Protein AF-A0A0S2KLV8-F1 (afdb_monomer_lite)

Foldseek 3Di:
DPQVQVVADEDADQPPAAEDADQDDPPDDAPCVVFPWAFRHKYQDPQGIWTWTATPPPRRIHTYDQDPGSNDDPVRVSVSVVCCVPPDDNVPNHHPVNVVVVVVVVD

pLDDT: mean 73.57, std 13.43, range [44.0, 91.19]

Sequence (107 aa):
MKDILKVLKKYPDYTVIAHATGLCCPEGDMDFMRDNPLLVGWCETNIGHMMVMECPKCFTKFRYHATGHWDDTLDEFRESIEDKLYHDSLSPVHFANAAELWKMITK

Organism: NCBI:txid76123

Radius of gyration: 13.06 Å; chains: 1; bounding box: 31×27×36 Å

Secondary structure (DSSP, 8-state):
---GGGTSEEES--TTSEEESSS--TTS---TTTSPPEEEEEEEETTEEEEEEE-TTT--EEEE--SS-TT--HHHHHHHHHHHHHTSS-TT---TTHHHHHHHH--

Structure (mmCIF, N/CA/C/O backbone):
data_AF-A0A0S2KLV8-F1
#
_entry.id   AF-A0A0S2KLV8-F1
#
loop_
_atom_site.group_PDB
_atom_site.id
_atom_site.type_symbol
_atom_site.label_atom_id
_atom_site.label_alt_id
_atom_site.label_comp_id
_atom_site.label_asym_id
_atom_site.label_entity_id
_atom_site.label_seq_id
_atom_site.pdbx_PDB_ins_code
_atom_site.Cartn_x
_atom_site.Cartn_y
_atom_site.Cartn_z
_atom_site.occupancy
_atom_site.B_iso_or_equiv
_atom_site.auth_seq_id
_atom_site.auth_comp_id
_atom_site.auth_asym_id
_atom_site.auth_atom_id
_atom_site.pdbx_PDB_model_num
ATOM 1 N N . MET A 1 1 ? 4.191 5.162 19.877 1.00 50.97 1 MET A N 1
ATOM 2 C CA . MET A 1 1 ? 3.360 4.664 18.760 1.00 50.97 1 MET A CA 1
ATOM 3 C C . MET A 1 1 ? 3.668 3.198 18.513 1.00 50.97 1 MET A C 1
ATOM 5 O O . MET A 1 1 ? 4.838 2.832 18.519 1.00 50.97 1 MET A O 1
ATOM 9 N N . LYS A 1 2 ? 2.643 2.347 18.369 1.00 57.81 2 LYS A N 1
ATOM 10 C CA . LYS A 1 2 ? 2.847 0.977 17.871 1.00 57.81 2 LYS A CA 1
ATOM 11 C C . LYS A 1 2 ? 3.253 1.073 16.396 1.00 57.81 2 LYS A C 1
ATOM 13 O O . LYS A 1 2 ? 2.738 1.924 15.687 1.00 57.81 2 LYS A O 1
ATOM 18 N N . ASP A 1 3 ? 4.186 0.232 15.977 1.00 72.88 3 ASP A N 1
ATOM 19 C CA . ASP A 1 3 ? 4.719 0.201 14.614 1.00 72.88 3 ASP A CA 1
ATOM 20 C C . ASP A 1 3 ? 3.605 -0.115 13.599 1.00 72.88 3 ASP A C 1
ATOM 22 O O . ASP A 1 3 ? 3.031 -1.208 13.621 1.00 72.88 3 ASP A O 1
ATOM 26 N N . ILE A 1 4 ? 3.268 0.857 12.747 1.00 72.50 4 ILE A N 1
ATOM 27 C CA . ILE A 1 4 ? 2.176 0.765 11.770 1.00 72.50 4 ILE A CA 1
ATOM 28 C C . ILE A 1 4 ? 2.386 -0.362 10.756 1.00 72.50 4 ILE A C 1
ATOM 30 O O . ILE A 1 4 ? 1.425 -1.018 10.344 1.00 72.50 4 ILE A O 1
ATOM 34 N N . LEU A 1 5 ? 3.639 -0.666 10.418 1.00 76.06 5 LEU A N 1
ATOM 35 C CA . LEU A 1 5 ? 3.972 -1.731 9.476 1.00 76.06 5 LEU A CA 1
ATOM 36 C C . LEU A 1 5 ? 3.650 -3.119 10.037 1.00 76.06 5 LEU A C 1
ATOM 38 O O . LEU A 1 5 ? 3.439 -4.049 9.261 1.00 76.06 5 LEU A O 1
ATOM 42 N N . LYS A 1 6 ? 3.555 -3.260 11.369 1.00 78.25 6 LYS A N 1
ATOM 43 C CA . LYS A 1 6 ? 3.092 -4.494 12.032 1.00 78.25 6 LYS A CA 1
ATOM 44 C C . LYS A 1 6 ? 1.575 -4.661 11.997 1.00 78.25 6 LYS A C 1
ATOM 46 O O . LYS A 1 6 ? 1.086 -5.757 12.256 1.00 78.25 6 LYS A O 1
ATOM 51 N N . VAL A 1 7 ? 0.833 -3.591 11.720 1.00 74.81 7 VAL A N 1
ATOM 52 C CA . VAL A 1 7 ? -0.634 -3.616 11.590 1.00 74.81 7 VAL A CA 1
ATOM 53 C C . VAL A 1 7 ? -1.051 -3.820 10.139 1.00 74.81 7 VAL A C 1
ATOM 55 O O . VAL A 1 7 ? -2.068 -4.459 9.861 1.00 74.81 7 VAL A O 1
ATOM 58 N N . LEU A 1 8 ? -0.251 -3.308 9.206 1.00 78.50 8 LEU A N 1
ATOM 59 C CA . LEU A 1 8 ? -0.443 -3.521 7.781 1.00 78.50 8 LEU A CA 1
ATOM 60 C C . LEU A 1 8 ? 0.060 -4.903 7.356 1.00 78.50 8 LEU A C 1
ATOM 62 O O . LEU A 1 8 ? 1.112 -5.379 7.777 1.00 78.50 8 LEU A O 1
ATOM 66 N N . LYS A 1 9 ? -0.684 -5.551 6.460 1.00 86.56 9 LYS A N 1
ATOM 67 C CA . LYS A 1 9 ? -0.266 -6.827 5.882 1.00 86.56 9 LYS A CA 1
ATOM 68 C C . LYS A 1 9 ? 0.920 -6.608 4.940 1.00 86.56 9 LYS A C 1
ATOM 70 O O . LYS A 1 9 ? 0.784 -5.894 3.949 1.00 86.56 9 LYS A O 1
ATOM 75 N N . LYS A 1 10 ? 2.046 -7.283 5.192 1.00 89.94 10 LYS A N 1
ATOM 76 C CA . LYS A 1 10 ? 3.133 -7.391 4.209 1.00 89.94 10 LYS A CA 1
ATOM 77 C C . LYS A 1 10 ? 2.735 -8.392 3.120 1.00 89.94 10 LYS A C 1
ATOM 79 O O . LYS A 1 10 ? 2.410 -9.543 3.422 1.00 89.94 10 LYS A O 1
ATOM 84 N N . TYR A 1 11 ? 2.756 -7.965 1.864 1.00 90.44 11 TYR A N 1
ATOM 85 C CA . TYR A 1 11 ? 2.576 -8.827 0.698 1.00 90.44 11 TYR A CA 1
ATOM 86 C C . TYR A 1 11 ? 3.957 -9.261 0.187 1.00 90.44 11 TYR A C 1
ATOM 88 O O . TYR A 1 11 ? 4.719 -8.407 -0.266 1.00 90.44 11 TYR A O 1
ATOM 96 N N . PRO A 1 12 ? 4.312 -10.558 0.286 1.00 86.88 12 PRO A N 1
ATOM 97 C CA . PRO A 1 12 ? 5.656 -11.030 -0.049 1.00 86.88 12 PRO A CA 1
ATOM 98 C C . PRO A 1 12 ? 5.905 -11.086 -1.558 1.00 86.88 12 PRO A C 1
ATOM 100 O O . PRO A 1 12 ? 7.036 -10.917 -1.996 1.00 86.88 12 PRO A O 1
ATOM 103 N N . ASP A 1 13 ? 4.854 -11.311 -2.345 1.00 89.25 13 ASP A N 1
ATOM 104 C CA . ASP A 1 13 ? 4.922 -11.292 -3.799 1.00 89.25 13 ASP A CA 1
ATOM 105 C C . ASP A 1 13 ? 4.189 -10.056 -4.314 1.00 89.25 13 ASP A C 1
ATOM 107 O O . ASP A 1 13 ? 2.958 -10.001 -4.342 1.00 89.25 13 ASP A O 1
ATOM 111 N N . TYR A 1 14 ? 4.958 -9.035 -4.685 1.00 86.38 14 TYR A N 1
ATOM 112 C CA . TYR A 1 14 ? 4.399 -7.822 -5.266 1.00 86.38 14 TYR A CA 1
ATOM 113 C C . TYR A 1 14 ? 4.030 -8.010 -6.736 1.00 86.38 14 TYR A C 1
ATOM 115 O O . TYR A 1 14 ? 3.196 -7.256 -7.233 1.00 86.38 14 TYR A O 1
ATOM 123 N N . THR A 1 15 ? 4.621 -8.985 -7.439 1.00 87.38 15 THR A N 1
ATOM 124 C CA . THR A 1 15 ? 4.525 -9.105 -8.903 1.00 87.38 15 THR A CA 1
ATOM 125 C C . THR A 1 15 ? 3.102 -9.397 -9.367 1.00 87.38 15 THR A C 1
ATOM 127 O O . THR A 1 15 ? 2.695 -8.916 -10.423 1.00 87.38 15 THR A O 1
ATOM 130 N N . VAL A 1 16 ? 2.318 -10.069 -8.521 1.00 88.75 16 VAL A N 1
ATOM 131 C CA . VAL A 1 16 ? 0.899 -10.382 -8.743 1.00 88.75 16 VAL A CA 1
ATOM 132 C C . VAL A 1 16 ? -0.051 -9.202 -8.496 1.00 88.75 16 VAL A C 1
ATOM 134 O O . VAL A 1 16 ? -1.232 -9.295 -8.817 1.00 88.75 16 VAL A O 1
ATOM 137 N N . ILE A 1 17 ? 0.428 -8.094 -7.920 1.00 90.12 17 ILE A N 1
ATOM 138 C CA . ILE A 1 17 ? -0.382 -6.912 -7.580 1.00 90.12 17 ILE A CA 1
ATOM 139 C C . ILE A 1 17 ? 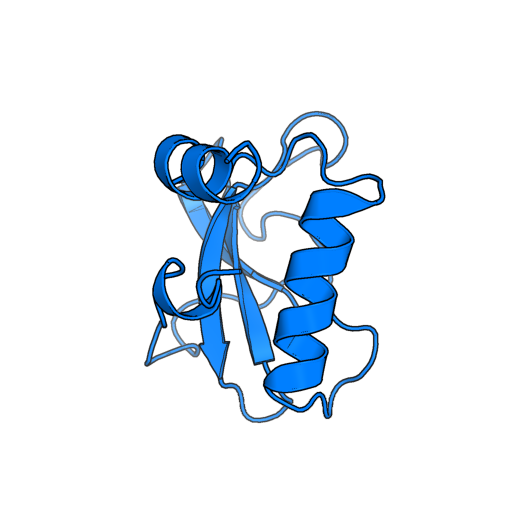-0.041 -5.785 -8.548 1.00 90.12 17 ILE A C 1
ATOM 141 O O . ILE A 1 17 ? 1.019 -5.195 -8.407 1.00 90.12 17 ILE A O 1
ATOM 145 N N . ALA A 1 18 ? -0.904 -5.441 -9.501 1.00 89.00 18 ALA A N 1
ATOM 146 C CA . ALA A 1 18 ? -0.594 -4.448 -10.537 1.00 89.00 18 ALA A CA 1
ATOM 147 C C . ALA A 1 18 ? -0.088 -3.099 -9.977 1.00 89.00 18 ALA A C 1
ATOM 149 O O . ALA A 1 18 ? -0.616 -2.591 -8.990 1.00 89.00 18 ALA A O 1
ATOM 150 N N . HIS A 1 19 ? 0.926 -2.508 -10.618 1.00 86.44 19 HIS A N 1
ATOM 151 C CA . HIS A 1 19 ? 1.426 -1.171 -10.278 1.00 86.44 19 HIS A CA 1
ATOM 152 C C . HIS A 1 19 ? 0.532 -0.083 -10.868 1.00 86.44 19 HIS A C 1
ATOM 154 O O . HIS A 1 19 ? 0.234 -0.121 -12.061 1.00 86.44 19 HIS A O 1
ATOM 160 N N . ALA A 1 20 ? 0.170 0.905 -10.054 1.00 84.06 20 ALA A N 1
ATOM 161 C CA . ALA A 1 20 ? -0.536 2.101 -10.484 1.00 84.06 20 ALA A CA 1
ATOM 162 C C . ALA A 1 20 ? 0.378 3.328 -10.356 1.00 84.06 20 ALA A C 1
ATOM 164 O O . ALA A 1 20 ? 1.054 3.516 -9.347 1.00 84.06 20 ALA A O 1
ATOM 165 N N . THR A 1 21 ? 0.371 4.195 -11.371 1.00 74.12 21 THR A N 1
ATOM 166 C CA . THR A 1 21 ? 1.140 5.457 -11.386 1.00 74.12 21 THR A CA 1
ATOM 167 C C . THR A 1 21 ? 0.561 6.532 -10.460 1.00 74.12 21 THR A C 1
ATOM 169 O O . THR A 1 21 ? 1.149 7.597 -10.302 1.00 74.12 21 THR A O 1
ATOM 172 N N . GLY A 1 22 ? -0.595 6.266 -9.856 1.00 74.19 22 GLY A N 1
ATOM 173 C CA . GLY A 1 22 ? -1.295 7.132 -8.918 1.00 74.19 22 GLY A CA 1
ATOM 174 C C . GLY A 1 22 ? -2.291 6.323 -8.092 1.00 74.19 22 GLY A C 1
ATOM 175 O O . GLY A 1 22 ? -2.371 5.101 -8.221 1.00 74.19 22 GLY A O 1
ATOM 176 N N . LEU A 1 23 ? -3.099 7.004 -7.283 1.00 72.06 23 LEU A N 1
ATOM 177 C CA . LEU A 1 23 ? -4.199 6.401 -6.520 1.00 72.06 23 LEU A CA 1
ATOM 178 C C . LEU A 1 23 ? -5.426 6.111 -7.407 1.00 72.06 23 LEU A C 1
ATOM 180 O O . LEU A 1 23 ? -6.559 6.393 -7.032 1.00 72.06 23 LEU A O 1
ATOM 184 N N . CYS A 1 24 ? -5.192 5.549 -8.592 1.00 72.38 24 CYS A N 1
ATOM 185 C CA . CYS A 1 24 ? -6.226 5.189 -9.553 1.00 72.38 24 CYS A CA 1
ATOM 186 C C . CYS A 1 24 ? -6.298 3.668 -9.677 1.00 72.38 24 CYS A C 1
ATOM 188 O O . CYS A 1 24 ? -5.276 2.996 -9.835 1.00 72.38 24 CYS A O 1
ATOM 190 N N . CYS A 1 25 ? -7.512 3.122 -9.639 1.00 77.19 25 CYS A N 1
ATOM 191 C CA . CYS A 1 25 ? -7.725 1.705 -9.894 1.00 77.19 25 CYS A CA 1
ATOM 192 C C . CYS A 1 25 ? -7.309 1.350 -11.336 1.00 77.19 25 CYS A C 1
ATOM 194 O O . CYS A 1 25 ? -7.774 2.007 -12.265 1.00 77.19 25 CYS A O 1
ATOM 196 N N . PRO A 1 26 ? -6.497 0.299 -11.556 1.00 77.19 26 PRO A N 1
ATOM 197 C CA . PRO A 1 26 ? -6.096 -0.110 -12.905 1.00 77.19 26 PRO A CA 1
ATOM 198 C C . PRO A 1 26 ? -7.232 -0.753 -13.721 1.00 77.19 26 PRO A C 1
ATOM 200 O O . PRO A 1 26 ? -7.148 -0.804 -14.941 1.00 77.19 26 PRO A O 1
ATOM 203 N N . GLU A 1 27 ? -8.288 -1.234 -13.059 1.00 76.12 27 GLU A N 1
ATOM 204 C CA . GLU A 1 27 ? -9.374 -2.022 -13.666 1.00 76.12 27 GLU A CA 1
ATOM 205 C C . GLU A 1 27 ? -10.674 -1.227 -13.880 1.00 76.12 27 GLU A C 1
ATOM 207 O O . GLU A 1 27 ? -11.684 -1.799 -14.289 1.00 76.12 27 GLU A O 1
ATOM 212 N N . GLY A 1 28 ? -10.723 0.076 -13.588 1.00 65.44 28 GLY A N 1
ATOM 213 C CA . GLY A 1 28 ? -11.974 0.806 -13.786 1.00 65.44 28 GLY A CA 1
ATOM 214 C C . GLY A 1 28 ? -11.980 2.283 -13.428 1.00 65.44 28 GLY A C 1
ATOM 215 O O . GLY A 1 28 ? -11.010 2.84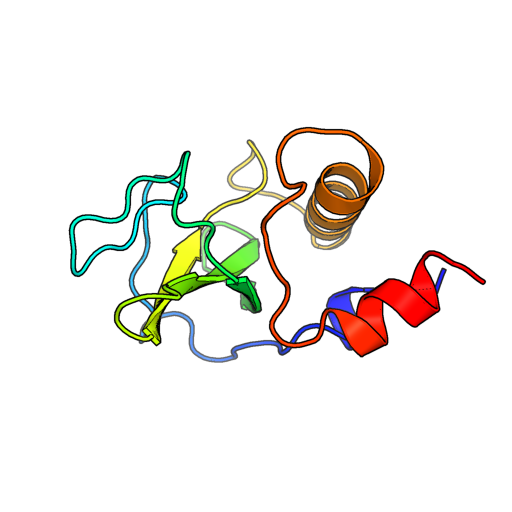2 -12.925 1.00 65.44 28 GLY A O 1
ATOM 216 N N . ASP A 1 29 ? -13.145 2.879 -13.681 1.00 65.00 29 ASP A N 1
ATOM 217 C CA . ASP A 1 29 ? -13.494 4.289 -13.490 1.00 65.00 29 ASP A CA 1
ATOM 218 C C . ASP A 1 29 ? -13.676 4.611 -11.989 1.00 65.00 29 ASP A C 1
ATOM 220 O O . ASP A 1 29 ? -14.783 4.701 -11.433 1.00 65.00 29 ASP A O 1
ATOM 224 N N . MET A 1 30 ? -12.550 4.638 -11.277 1.00 68.44 30 MET A N 1
ATOM 225 C CA . MET A 1 30 ? -12.455 5.144 -9.912 1.00 68.44 30 MET A CA 1
ATOM 226 C C . MET A 1 30 ? -12.245 6.655 -9.987 1.00 68.44 30 MET A C 1
ATOM 228 O O . MET A 1 30 ? -11.194 7.112 -10.437 1.00 68.44 30 MET A O 1
ATOM 232 N N . ASP A 1 31 ? -13.221 7.424 -9.510 1.00 66.44 31 ASP A N 1
ATOM 233 C CA . ASP A 1 31 ? -13.025 8.852 -9.287 1.00 66.44 31 ASP A CA 1
ATOM 234 C C . ASP A 1 31 ? -12.323 9.001 -7.939 1.00 66.44 31 ASP A C 1
ATOM 236 O O . ASP A 1 31 ? -12.967 8.874 -6.906 1.00 66.44 31 ASP A O 1
ATOM 240 N N . PHE A 1 32 ? -11.015 9.255 -7.930 1.00 63.78 32 PHE A N 1
ATOM 241 C CA . PHE A 1 32 ? -10.225 9.386 -6.699 1.00 63.78 32 PHE A CA 1
ATOM 242 C C . PHE A 1 32 ? -10.837 10.367 -5.681 1.00 63.78 32 PHE A C 1
ATOM 244 O O . PHE A 1 32 ? -10.747 10.145 -4.476 1.00 63.78 32 PHE A O 1
ATOM 251 N N . MET A 1 33 ? -11.511 11.424 -6.148 1.00 59.94 33 MET A N 1
ATOM 252 C CA . MET A 1 33 ? -12.115 12.431 -5.268 1.00 59.94 33 MET A CA 1
ATOM 253 C C . MET A 1 33 ? -13.361 11.908 -4.540 1.00 59.94 33 MET A C 1
ATOM 255 O O . MET A 1 33 ? -13.776 12.485 -3.533 1.00 59.94 33 MET A O 1
ATOM 259 N N . ARG A 1 34 ? -13.979 10.834 -5.043 1.00 62.06 34 ARG A N 1
ATOM 260 C CA . ARG A 1 34 ? -15.204 10.228 -4.491 1.00 62.06 34 ARG A CA 1
ATOM 261 C C . ARG A 1 34 ? -14.951 8.840 -3.912 1.00 62.06 34 ARG A C 1
ATOM 263 O O . ARG A 1 34 ? -15.414 8.514 -2.822 1.00 62.06 34 ARG A O 1
ATOM 270 N N . ASP A 1 35 ? -14.205 8.038 -4.650 1.00 66.69 35 ASP A N 1
ATOM 271 C CA . ASP A 1 35 ? -13.969 6.621 -4.460 1.00 66.69 35 ASP A CA 1
ATOM 272 C C . ASP A 1 35 ? -12.564 6.433 -3.921 1.00 66.69 35 ASP A C 1
ATOM 274 O O . ASP A 1 35 ? -11.585 6.304 -4.652 1.00 66.69 35 ASP A O 1
ATOM 278 N N . ASN A 1 36 ? -12.464 6.453 -2.605 1.00 70.25 36 ASN A N 1
ATOM 279 C CA . ASN A 1 36 ? -11.169 6.446 -1.971 1.00 70.25 36 ASN A CA 1
ATOM 280 C C . ASN A 1 36 ? -10.671 5.011 -1.772 1.00 70.25 36 ASN A C 1
ATOM 282 O O . ASN A 1 36 ? -11.345 4.216 -1.106 1.00 70.25 36 ASN A O 1
ATOM 286 N N . PRO A 1 37 ? -9.515 4.650 -2.353 1.00 74.75 37 PRO A N 1
ATOM 287 C CA . PRO A 1 37 ? -8.969 3.311 -2.230 1.00 74.75 37 PRO A CA 1
ATOM 288 C C . PRO A 1 37 ? -8.542 3.003 -0.794 1.00 74.75 37 PRO A C 1
ATOM 290 O O . PRO A 1 37 ? -8.069 3.871 -0.064 1.00 74.75 37 PRO A O 1
ATOM 293 N N . LEU A 1 38 ? -8.690 1.742 -0.399 1.00 78.69 38 LEU A N 1
ATOM 294 C CA . LEU A 1 38 ? -8.413 1.262 0.951 1.00 78.69 38 LEU A CA 1
ATOM 295 C C . LEU A 1 38 ? -6.945 0.854 1.068 1.00 78.69 38 LEU A C 1
ATOM 297 O O . LEU A 1 38 ? -6.499 0.019 0.285 1.00 78.69 38 LEU A O 1
ATOM 301 N N . LEU A 1 39 ? -6.192 1.349 2.055 1.00 81.19 39 LEU A N 1
ATOM 302 C CA . LEU A 1 39 ? -4.871 0.780 2.340 1.00 81.19 39 LEU A CA 1
ATOM 303 C C . LEU A 1 39 ? -5.057 -0.578 3.024 1.00 81.19 39 LEU A C 1
ATOM 305 O O . LEU A 1 39 ? -5.597 -0.668 4.133 1.00 81.19 39 LEU A O 1
ATOM 309 N N . VAL A 1 40 ? -4.606 -1.639 2.358 1.00 84.12 40 VAL A N 1
ATOM 310 C CA . VAL A 1 40 ? -4.744 -3.027 2.828 1.00 84.12 40 VAL A CA 1
ATOM 311 C C . VAL A 1 40 ? -3.408 -3.669 3.188 1.00 84.12 40 VAL A C 1
ATOM 313 O O . VAL A 1 40 ? -3.382 -4.759 3.764 1.00 84.12 40 VAL A O 1
ATOM 316 N N . GLY A 1 41 ? -2.290 -3.025 2.856 1.00 88.31 41 GLY A N 1
ATOM 317 C CA . GLY A 1 41 ? -0.969 -3.537 3.177 1.00 88.31 41 GLY A CA 1
ATOM 318 C C . GLY A 1 41 ? 0.166 -2.764 2.530 1.00 88.31 41 GLY A C 1
ATOM 319 O O . GLY A 1 41 ? -0.008 -1.635 2.082 1.00 88.31 41 GLY A O 1
ATOM 320 N N . TRP A 1 42 ? 1.323 -3.405 2.468 1.00 89.75 42 TRP A N 1
ATOM 321 C CA . TRP A 1 42 ? 2.523 -2.887 1.820 1.00 89.75 42 TRP A CA 1
ATOM 322 C C . TRP A 1 42 ? 3.342 -4.027 1.212 1.00 89.75 42 TRP A C 1
ATOM 324 O O . TRP A 1 42 ? 3.149 -5.196 1.565 1.00 89.75 42 TRP A O 1
ATOM 334 N N . CYS A 1 43 ? 4.245 -3.706 0.294 1.00 91.19 43 CYS A N 1
ATOM 335 C CA . CYS A 1 43 ? 5.192 -4.658 -0.277 1.00 91.19 43 CYS A CA 1
ATOM 336 C C . CYS A 1 43 ? 6.563 -4.020 -0.523 1.00 91.19 43 CYS A C 1
ATOM 338 O O . CYS A 1 43 ? 6.684 -2.806 -0.666 1.00 91.19 43 CYS A O 1
ATOM 340 N N . GLU A 1 44 ? 7.590 -4.867 -0.570 1.00 90.06 44 GLU A N 1
ATOM 341 C CA . GLU A 1 44 ? 8.947 -4.494 -0.979 1.00 90.06 44 GLU A CA 1
ATOM 342 C C . GLU A 1 44 ? 9.103 -4.809 -2.459 1.00 90.06 44 GLU A C 1
ATOM 344 O O . GLU A 1 44 ? 8.794 -5.920 -2.898 1.00 90.06 44 GLU A O 1
ATOM 349 N N . THR A 1 45 ? 9.575 -3.836 -3.227 1.00 86.12 45 THR A N 1
ATOM 350 C CA . THR A 1 45 ? 9.847 -3.991 -4.654 1.00 86.12 45 THR A CA 1
ATOM 351 C C . THR A 1 45 ? 11.328 -3.764 -4.939 1.00 86.12 45 THR A C 1
ATOM 353 O O . THR A 1 45 ? 12.111 -3.431 -4.054 1.00 86.12 45 THR A O 1
ATOM 356 N N . ASN A 1 46 ? 11.738 -3.941 -6.193 1.00 84.12 46 ASN A N 1
ATOM 357 C CA . ASN A 1 46 ? 13.098 -3.628 -6.634 1.00 84.12 46 ASN A CA 1
ATOM 358 C C . ASN A 1 46 ? 13.403 -2.117 -6.695 1.00 84.12 46 ASN A C 1
ATOM 360 O O . ASN A 1 46 ? 14.540 -1.755 -6.984 1.00 84.12 46 ASN A O 1
ATOM 364 N N . ILE A 1 47 ? 12.403 -1.263 -6.467 1.00 78.44 47 ILE A N 1
ATOM 365 C CA . ILE A 1 47 ? 12.476 0.204 -6.531 1.00 78.44 47 ILE A CA 1
ATOM 366 C C . ILE A 1 47 ? 11.881 0.839 -5.263 1.00 78.44 47 ILE A C 1
ATOM 368 O O . ILE A 1 47 ? 11.161 1.823 -5.346 1.00 78.44 47 ILE A O 1
ATOM 372 N N . GLY A 1 48 ? 12.095 0.209 -4.105 1.00 85.25 48 GLY A N 1
ATOM 373 C CA . GLY A 1 48 ? 11.611 0.714 -2.818 1.00 85.25 48 GLY A CA 1
ATOM 374 C C . GLY A 1 48 ? 10.304 0.082 -2.342 1.00 85.25 48 GLY A C 1
ATOM 375 O O . GLY A 1 48 ? 9.877 -0.990 -2.809 1.00 85.25 48 GLY A O 1
ATOM 376 N N . HIS A 1 49 ? 9.691 0.732 -1.361 1.00 88.50 49 HIS A N 1
ATOM 377 C CA . HIS A 1 49 ? 8.524 0.248 -0.637 1.00 88.50 49 HIS A CA 1
ATOM 378 C C . HIS A 1 49 ? 7.240 0.834 -1.221 1.00 88.50 49 HIS A C 1
ATOM 380 O O . HIS A 1 49 ? 7.141 2.012 -1.554 1.00 88.50 49 HIS A O 1
ATOM 386 N N . MET A 1 50 ? 6.209 0.003 -1.350 1.00 88.56 50 MET A N 1
ATOM 387 C CA . MET A 1 50 ? 4.939 0.431 -1.931 1.00 88.56 50 MET A CA 1
ATOM 388 C C . MET A 1 50 ? 3.768 0.126 -1.012 1.00 88.56 50 MET A C 1
ATOM 390 O O . MET A 1 50 ? 3.711 -0.913 -0.350 1.00 88.56 50 MET A O 1
ATOM 394 N N . MET A 1 51 ? 2.785 1.020 -1.031 1.00 87.06 51 MET A N 1
ATOM 395 C CA . MET A 1 51 ? 1.476 0.789 -0.438 1.00 87.06 51 MET A CA 1
ATOM 396 C C . MET A 1 51 ? 0.678 -0.170 -1.314 1.00 87.06 51 MET A C 1
ATOM 398 O O . MET A 1 51 ? 0.636 -0.017 -2.533 1.00 87.06 51 MET A O 1
ATOM 402 N N . VAL A 1 52 ? 0.002 -1.132 -0.693 1.00 88.88 52 VAL A N 1
ATOM 403 C CA . VAL A 1 52 ? -0.981 -1.984 -1.364 1.00 88.88 52 VAL A CA 1
ATOM 404 C C . VAL A 1 52 ? -2.365 -1.454 -1.040 1.00 88.88 52 VAL A C 1
ATOM 406 O O . VAL A 1 52 ? -2.816 -1.498 0.107 1.00 88.88 52 VAL A O 1
ATOM 409 N N . MET A 1 53 ? -3.028 -0.984 -2.082 1.00 85.56 53 MET A N 1
ATOM 410 C CA . MET A 1 53 ? -4.351 -0.394 -2.055 1.00 85.56 53 MET A CA 1
ATOM 411 C C . MET A 1 53 ? -5.385 -1.375 -2.608 1.00 85.56 53 MET A C 1
ATOM 413 O O . MET A 1 53 ? -5.061 -2.237 -3.424 1.00 85.56 53 MET A O 1
ATOM 417 N N . GLU A 1 54 ? -6.638 -1.231 -2.200 1.00 85.56 54 GLU A N 1
ATOM 418 C CA . GLU A 1 54 ? -7.774 -1.979 -2.733 1.00 85.56 54 GLU A CA 1
ATOM 419 C C . GLU A 1 54 ? -8.872 -1.021 -3.199 1.00 85.56 54 GLU A C 1
ATOM 421 O O . GLU A 1 54 ? -9.244 -0.079 -2.499 1.00 85.56 54 GLU A O 1
ATOM 426 N N . CYS A 1 55 ? -9.392 -1.253 -4.402 1.00 82.81 55 CYS A N 1
ATOM 427 C CA . CYS A 1 55 ? -10.510 -0.487 -4.935 1.00 82.81 55 CYS A CA 1
ATOM 428 C C . CYS A 1 55 ? -11.817 -0.846 -4.205 1.00 82.81 55 CYS A C 1
ATOM 430 O O . CYS A 1 55 ? -12.186 -2.018 -4.203 1.00 82.81 55 CYS A O 1
ATOM 432 N N . PRO A 1 56 ? -12.588 0.123 -3.677 1.00 77.25 56 PRO A N 1
ATOM 433 C CA . PRO A 1 56 ? -13.847 -0.165 -2.993 1.00 77.25 56 PRO A CA 1
ATOM 434 C C . PRO A 1 56 ? -14.975 -0.590 -3.949 1.00 77.25 56 PRO A C 1
ATOM 436 O O . PRO A 1 56 ? -15.987 -1.113 -3.496 1.00 77.25 56 PRO A O 1
ATOM 439 N N . LYS A 1 57 ? -14.827 -0.363 -5.265 1.00 81.75 57 LYS A N 1
ATOM 440 C CA . LYS A 1 57 ? -15.833 -0.737 -6.275 1.00 81.75 57 LYS A CA 1
ATOM 441 C C . LYS A 1 57 ? -15.644 -2.155 -6.803 1.00 81.75 57 LYS A C 1
ATOM 443 O O . LYS A 1 57 ? -16.593 -2.928 -6.840 1.00 81.75 57 LYS A O 1
ATOM 448 N N . CYS A 1 58 ? -14.434 -2.473 -7.263 1.00 85.56 58 CYS A N 1
ATOM 449 C CA . CYS A 1 58 ? -14.139 -3.742 -7.934 1.00 85.56 58 CYS A CA 1
ATOM 450 C C . CYS A 1 58 ? -13.247 -4.682 -7.114 1.00 85.56 58 CYS A C 1
ATOM 452 O O . CYS A 1 58 ? -12.975 -5.789 -7.565 1.00 85.56 58 CYS A O 1
ATOM 454 N N . PHE A 1 59 ? -12.795 -4.265 -5.924 1.00 85.00 59 PHE A N 1
ATOM 455 C CA . PHE A 1 59 ? -11.945 -5.047 -5.013 1.00 85.00 59 PHE A CA 1
ATOM 456 C C . PHE A 1 59 ? -10.578 -5.449 -5.588 1.00 85.00 59 PHE A C 1
ATOM 458 O O . PHE A 1 59 ? -9.836 -6.227 -4.981 1.00 85.00 59 PHE A O 1
ATOM 465 N N . THR A 1 60 ? -10.205 -4.884 -6.738 1.00 88.06 60 THR A N 1
ATOM 466 C CA . THR A 1 60 ? -8.875 -5.050 -7.315 1.00 88.06 60 THR A CA 1
ATOM 467 C C . THR A 1 60 ? -7.833 -4.417 -6.408 1.00 88.06 60 THR A C 1
ATOM 469 O O . THR A 1 60 ? -7.958 -3.256 -6.003 1.00 88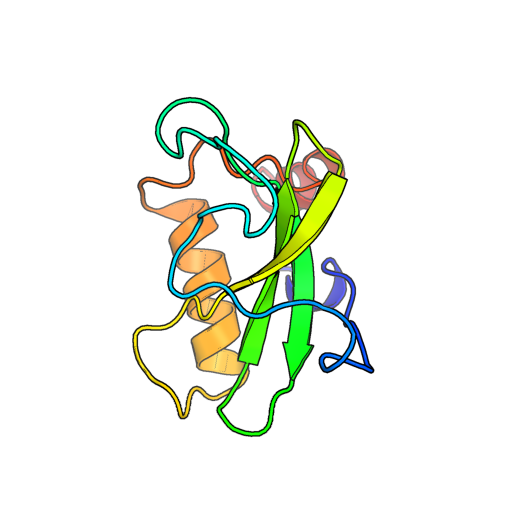.06 60 THR A O 1
ATOM 472 N N . LYS A 1 61 ? -6.776 -5.183 -6.133 1.00 89.38 61 LYS A N 1
ATOM 473 C CA . LYS A 1 61 ? -5.596 -4.708 -5.417 1.00 89.38 61 LYS A CA 1
ATOM 474 C C . LYS A 1 61 ? -4.594 -4.116 -6.389 1.00 89.38 61 LYS A C 1
ATOM 476 O O . LYS A 1 61 ? -4.335 -4.694 -7.443 1.00 89.38 61 LYS A O 1
ATOM 481 N N . PHE A 1 62 ? -3.999 -3.003 -6.004 1.00 89.00 62 PHE A N 1
ATOM 482 C CA . PHE A 1 62 ? -2.953 -2.348 -6.772 1.00 89.00 62 PHE A CA 1
ATOM 483 C C . PHE A 1 62 ? -1.892 -1.775 -5.839 1.00 89.00 62 PHE A C 1
ATOM 485 O O . PHE A 1 62 ? -2.172 -1.457 -4.684 1.00 89.00 62 PHE A O 1
ATOM 492 N N . ARG A 1 63 ? -0.657 -1.686 -6.326 1.00 89.38 63 ARG A N 1
ATOM 493 C CA . ARG A 1 63 ? 0.475 -1.128 -5.586 1.00 89.38 63 ARG A CA 1
ATOM 494 C C . ARG A 1 63 ? 0.754 0.292 -6.063 1.00 89.38 63 ARG A C 1
ATOM 496 O O . ARG A 1 63 ? 0.761 0.545 -7.267 1.00 89.38 63 ARG A O 1
ATOM 503 N N . TYR A 1 64 ? 0.964 1.193 -5.115 1.00 84.75 64 TYR A N 1
ATOM 504 C CA . TYR A 1 64 ? 1.219 2.609 -5.346 1.00 84.75 64 TYR A CA 1
ATOM 505 C C . TYR A 1 64 ? 2.428 3.052 -4.525 1.00 84.75 64 TYR A C 1
ATOM 507 O O . TYR A 1 64 ? 2.581 2.685 -3.357 1.00 84.75 64 TYR A O 1
ATOM 515 N N . HIS A 1 65 ? 3.284 3.844 -5.155 1.00 83.12 65 HIS A N 1
ATOM 516 C CA . HIS A 1 65 ? 4.469 4.396 -4.530 1.00 83.12 65 HIS A CA 1
ATOM 517 C C . HIS A 1 65 ? 4.097 5.690 -3.792 1.00 83.12 65 HIS A C 1
ATOM 519 O O . HIS A 1 65 ? 3.759 6.698 -4.410 1.00 83.12 65 HIS A O 1
ATOM 525 N N . ALA A 1 66 ? 4.073 5.631 -2.461 1.00 67.56 66 ALA A N 1
ATOM 526 C CA . ALA A 1 66 ? 3.519 6.691 -1.617 1.00 67.56 66 ALA A CA 1
ATOM 527 C C . ALA A 1 66 ? 4.504 7.827 -1.332 1.00 67.56 66 ALA A C 1
ATOM 529 O O . ALA A 1 66 ? 4.092 8.968 -1.095 1.00 67.56 66 ALA A O 1
ATOM 530 N N . THR A 1 67 ? 5.789 7.497 -1.360 1.00 67.06 67 THR A N 1
ATOM 531 C CA . THR A 1 67 ? 6.911 8.409 -1.196 1.00 67.06 67 THR A CA 1
ATOM 532 C C . THR A 1 67 ? 7.252 9.036 -2.548 1.00 67.06 67 THR A C 1
ATOM 534 O O . THR A 1 67 ? 7.097 8.428 -3.607 1.00 67.06 67 THR A O 1
ATOM 537 N N . GLY A 1 68 ? 7.709 10.288 -2.546 1.00 63.16 68 GLY A N 1
ATOM 538 C CA . GLY A 1 68 ? 8.210 10.943 -3.764 1.00 63.16 68 GLY A CA 1
ATOM 539 C C . GLY A 1 68 ? 9.566 10.400 -4.243 1.00 63.16 68 GLY A C 1
ATOM 540 O O . GLY A 1 68 ? 10.083 10.880 -5.249 1.00 63.16 68 GLY A O 1
ATOM 541 N N . HIS A 1 69 ? 10.140 9.429 -3.524 1.00 63.75 69 HIS A N 1
ATOM 542 C CA . HIS A 1 69 ? 11.516 8.955 -3.655 1.00 63.75 69 HIS A CA 1
ATOM 543 C C . HIS A 1 69 ? 11.565 7.453 -3.915 1.00 63.75 69 HIS A C 1
ATOM 545 O O . HIS A 1 69 ? 11.241 6.671 -3.037 1.00 63.75 69 HIS A O 1
ATOM 551 N N . TRP A 1 70 ? 12.013 7.061 -5.105 1.00 61.88 70 TRP A N 1
ATOM 552 C CA . TRP A 1 70 ? 12.065 5.676 -5.600 1.00 61.88 70 TRP A CA 1
ATOM 553 C C . TRP A 1 70 ? 13.098 4.776 -4.887 1.00 61.88 70 TRP A C 1
ATOM 555 O O . TRP A 1 70 ? 13.316 3.635 -5.288 1.00 61.88 70 TRP A O 1
ATOM 565 N N . ASP A 1 71 ? 13.798 5.304 -3.890 1.00 66.88 71 ASP A N 1
ATOM 566 C CA . ASP A 1 71 ? 14.855 4.660 -3.112 1.00 66.88 71 ASP A CA 1
ATOM 567 C C . ASP A 1 71 ? 14.619 4.791 -1.599 1.00 66.88 71 ASP A C 1
ATOM 569 O O . ASP A 1 71 ? 15.567 4.784 -0.814 1.00 66.88 71 ASP A O 1
ATOM 573 N N . ASP A 1 72 ? 13.351 4.887 -1.192 1.00 75.25 72 ASP A N 1
ATOM 574 C CA . ASP A 1 72 ? 12.983 5.074 0.205 1.00 75.25 72 ASP A CA 1
ATOM 575 C C . ASP A 1 72 ? 13.447 3.931 1.123 1.00 75.25 72 ASP A C 1
ATOM 577 O O . ASP A 1 72 ? 13.294 2.727 0.870 1.00 75.25 72 ASP A O 1
ATOM 581 N N . THR A 1 73 ? 14.014 4.321 2.258 1.00 84.38 73 THR A N 1
ATOM 582 C CA . THR A 1 73 ? 14.237 3.411 3.377 1.00 84.38 73 THR A CA 1
ATOM 583 C C . THR A 1 73 ? 12.897 2.992 3.988 1.00 84.38 73 THR A C 1
ATOM 585 O O . THR A 1 73 ? 11.878 3.669 3.851 1.00 84.38 73 THR A O 1
ATOM 588 N N . LEU A 1 74 ? 12.882 1.870 4.714 1.00 83.56 74 LEU A N 1
ATOM 589 C CA . LEU A 1 74 ? 11.670 1.406 5.399 1.00 83.56 74 LEU A CA 1
ATOM 590 C C . LEU A 1 74 ? 11.150 2.437 6.417 1.00 83.56 74 LEU A C 1
ATOM 592 O O . LEU A 1 74 ? 9.941 2.540 6.625 1.00 83.56 74 LEU A O 1
ATOM 596 N N . ASP A 1 75 ? 12.059 3.195 7.034 1.00 84.00 75 ASP A N 1
ATOM 597 C CA . ASP A 1 75 ? 11.723 4.252 7.987 1.00 84.00 75 ASP A CA 1
ATOM 598 C C . ASP A 1 75 ? 11.091 5.460 7.278 1.00 84.00 75 ASP A C 1
ATOM 600 O O . ASP A 1 75 ? 10.041 5.923 7.713 1.00 84.00 75 ASP A O 1
ATOM 604 N N . GLU A 1 76 ? 11.631 5.904 6.138 1.00 83.88 76 GLU A N 1
ATOM 605 C CA . GLU A 1 76 ? 11.030 6.981 5.327 1.00 83.88 76 GLU A CA 1
ATOM 606 C C . GLU A 1 76 ? 9.659 6.583 4.767 1.00 83.88 76 GLU A C 1
ATOM 608 O O . GLU A 1 76 ? 8.709 7.371 4.791 1.00 83.88 76 GLU A O 1
ATOM 613 N N . PHE A 1 77 ? 9.522 5.336 4.308 1.00 85.00 77 PHE A N 1
ATOM 614 C CA . PHE A 1 77 ? 8.235 4.788 3.894 1.00 85.00 77 PHE A CA 1
ATOM 615 C C . PHE A 1 77 ? 7.229 4.840 5.043 1.00 85.00 77 PHE A C 1
ATOM 617 O O . PHE A 1 77 ? 6.103 5.313 4.874 1.00 85.00 77 PHE A O 1
ATOM 624 N N . ARG A 1 78 ? 7.646 4.385 6.229 1.00 83.12 78 ARG A N 1
ATOM 625 C CA . ARG A 1 78 ? 6.822 4.389 7.435 1.00 83.12 78 ARG A CA 1
ATOM 626 C C . ARG A 1 78 ? 6.387 5.800 7.819 1.00 83.12 78 ARG A C 1
ATOM 628 O O . ARG A 1 78 ? 5.194 6.002 8.049 1.00 83.12 78 ARG A O 1
ATOM 635 N N . GLU A 1 79 ? 7.317 6.748 7.870 1.00 80.94 79 GLU A N 1
ATOM 636 C CA . GLU A 1 79 ? 7.027 8.157 8.147 1.00 80.94 79 GLU A CA 1
ATOM 637 C C . GLU A 1 79 ? 6.045 8.725 7.123 1.00 80.94 79 GLU A C 1
ATOM 639 O O . GLU A 1 79 ? 5.114 9.426 7.504 1.00 80.94 79 GLU A O 1
ATOM 644 N N . SER A 1 80 ? 6.160 8.350 5.846 1.00 78.94 80 SER A N 1
ATOM 645 C CA . SER A 1 80 ? 5.200 8.758 4.818 1.00 78.94 80 SER A CA 1
ATOM 646 C C . SER A 1 80 ? 3.794 8.203 5.052 1.00 78.94 80 SER A C 1
ATOM 648 O O . SER A 1 80 ? 2.819 8.923 4.836 1.00 78.94 80 SER A O 1
ATOM 650 N N . ILE A 1 81 ? 3.650 6.951 5.513 1.00 78.44 81 ILE A N 1
ATOM 651 C CA . ILE A 1 81 ? 2.331 6.413 5.899 1.00 78.44 81 ILE A CA 1
ATOM 652 C C . ILE A 1 81 ? 1.775 7.173 7.108 1.00 78.44 81 ILE A C 1
ATOM 654 O O . ILE A 1 81 ? 0.587 7.494 7.135 1.00 78.44 81 ILE A O 1
ATOM 658 N N . GLU A 1 82 ? 2.616 7.436 8.111 1.00 77.00 82 GLU A N 1
ATOM 659 C CA . GLU A 1 82 ? 2.228 8.151 9.329 1.00 77.00 82 GLU A CA 1
ATOM 660 C C . GLU A 1 82 ? 1.829 9.607 9.008 1.00 77.00 82 GLU A C 1
ATOM 662 O O . GLU A 1 82 ? 0.749 10.041 9.392 1.00 77.00 82 GLU A O 1
ATOM 667 N N . ASP A 1 83 ? 2.602 10.345 8.217 1.00 74.88 83 ASP A N 1
ATOM 668 C CA . ASP A 1 83 ? 2.263 11.710 7.786 1.00 74.88 83 ASP A CA 1
ATOM 669 C C . ASP A 1 83 ? 0.928 11.757 7.024 1.00 74.88 83 ASP A C 1
ATOM 671 O O . ASP A 1 83 ? 0.025 12.528 7.359 1.00 74.88 83 ASP A O 1
ATOM 675 N N . LYS A 1 84 ? 0.739 10.827 6.082 1.00 71.19 84 LYS A N 1
ATOM 676 C CA . LYS A 1 84 ? -0.513 10.647 5.331 1.00 71.19 84 LYS A CA 1
ATOM 677 C C . LYS A 1 84 ? -1.714 10.291 6.214 1.00 71.19 84 LYS A C 1
ATOM 679 O O . LYS A 1 84 ? -2.851 10.540 5.816 1.00 71.19 84 LYS A O 1
ATOM 684 N 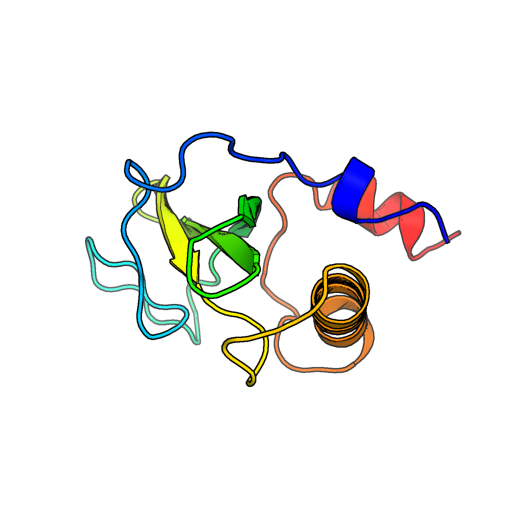N . LEU A 1 85 ? -1.478 9.709 7.390 1.00 67.25 85 LEU A N 1
ATOM 685 C CA . LEU A 1 85 ? -2.501 9.431 8.397 1.00 67.25 85 LEU A CA 1
ATOM 686 C C . LEU A 1 85 ? -2.878 10.658 9.232 1.00 67.25 85 LEU A C 1
ATOM 688 O O . LEU A 1 85 ? -4.042 10.783 9.611 1.00 67.25 85 LEU A O 1
ATOM 692 N N . TYR A 1 86 ? -1.906 11.511 9.566 1.00 62.16 86 TYR A N 1
ATOM 693 C CA . TYR A 1 86 ? -2.078 12.581 10.553 1.00 62.16 86 TYR A CA 1
ATOM 694 C C . TYR A 1 86 ? -2.339 13.964 9.948 1.00 62.16 86 TYR A C 1
ATOM 696 O O . TYR A 1 86 ? -3.030 14.756 10.592 1.00 62.16 86 TYR A O 1
ATOM 704 N N . HIS A 1 87 ? -1.790 14.278 8.766 1.00 54.81 87 HIS A N 1
ATOM 705 C CA . HIS A 1 87 ? -1.622 15.675 8.359 1.00 54.81 87 HIS A CA 1
ATOM 706 C C . HIS A 1 87 ? -2.495 16.189 7.214 1.00 54.81 87 HIS A C 1
ATOM 708 O O . HIS A 1 87 ? -2.945 17.320 7.351 1.00 54.81 87 HIS A O 1
ATOM 714 N N . ASP A 1 88 ? -2.790 15.458 6.129 1.00 53.75 88 ASP A N 1
ATOM 715 C CA . ASP A 1 88 ? -3.722 15.998 5.121 1.00 53.75 88 ASP A CA 1
ATOM 716 C C . ASP A 1 88 ? -4.127 15.031 3.993 1.00 53.75 88 ASP A C 1
ATOM 718 O O . ASP A 1 88 ? -3.412 14.095 3.635 1.00 53.75 88 ASP A O 1
ATOM 722 N N . SER A 1 89 ? -5.257 15.344 3.347 1.00 47.16 89 SER A N 1
ATOM 723 C CA . SER A 1 89 ? -5.764 14.838 2.047 1.00 47.16 89 SER A CA 1
ATOM 724 C C . SER A 1 89 ? -6.167 13.359 1.885 1.00 47.16 89 SER A C 1
ATOM 726 O O . SER A 1 89 ? -6.961 13.062 0.994 1.00 47.16 89 SER A O 1
ATOM 728 N N . LEU A 1 90 ? -5.732 12.439 2.753 1.00 47.94 90 LEU A N 1
ATOM 729 C CA . LEU A 1 90 ? -6.150 11.019 2.729 1.00 47.94 90 LEU A CA 1
ATOM 730 C C . LEU A 1 90 ? -7.193 10.674 3.803 1.00 47.94 90 LEU A C 1
ATOM 732 O O . LEU A 1 90 ? -7.372 9.509 4.156 1.00 47.94 90 LEU A O 1
ATOM 736 N N . SER A 1 91 ? -7.944 11.684 4.259 1.00 46.38 91 SER A N 1
ATOM 737 C CA . SER A 1 91 ? -9.139 11.534 5.101 1.00 46.38 91 SER A CA 1
ATOM 738 C C . SER A 1 91 ? -10.159 10.492 4.605 1.00 46.38 91 SER A C 1
ATOM 740 O O . SER A 1 91 ? -11.043 10.158 5.399 1.00 46.38 91 SER A O 1
ATOM 742 N N . PRO A 1 92 ? -10.099 9.954 3.367 1.00 44.00 92 PRO A N 1
ATOM 743 C CA . PRO A 1 92 ? -10.969 8.844 3.033 1.00 44.00 92 PRO A CA 1
ATOM 744 C C . PRO A 1 92 ? -10.251 7.587 2.522 1.00 44.00 92 PRO A C 1
ATOM 746 O O . PRO A 1 92 ? -10.947 6.680 2.067 1.00 44.00 92 PRO A O 1
ATOM 749 N N . VAL A 1 93 ? -8.925 7.428 2.679 1.00 50.00 93 VAL A N 1
ATOM 750 C CA . VAL A 1 93 ? -8.321 6.079 2.626 1.00 50.00 93 VAL A CA 1
ATOM 751 C C . VAL A 1 93 ? -8.849 5.299 3.824 1.00 50.00 93 VAL A C 1
ATOM 753 O O . VAL A 1 93 ? -8.282 5.289 4.914 1.00 50.00 93 VAL A O 1
ATOM 756 N N . HIS A 1 94 ? -10.005 4.671 3.642 1.00 54.34 94 HIS A N 1
ATOM 757 C CA . HIS A 1 94 ? -10.572 3.769 4.618 1.00 54.34 94 HIS A CA 1
ATOM 758 C C . HIS A 1 94 ? -9.653 2.555 4.643 1.00 54.34 94 HIS A C 1
ATOM 760 O O . HIS A 1 94 ? -9.703 1.686 3.788 1.00 54.34 94 HIS A O 1
ATOM 766 N N . PHE A 1 95 ? -8.731 2.499 5.590 1.00 57.12 95 PHE A N 1
ATOM 767 C CA . PHE A 1 95 ? -7.951 1.292 5.812 1.00 57.12 95 PHE A CA 1
ATOM 768 C C . PHE A 1 95 ? -8.926 0.121 5.976 1.00 57.12 95 PHE A C 1
ATOM 770 O O . PHE A 1 95 ? -9.894 0.233 6.732 1.00 57.12 95 PHE A O 1
ATOM 777 N N . ALA A 1 96 ? -8.672 -1.025 5.340 1.00 53.69 96 ALA A N 1
ATOM 778 C CA . ALA A 1 96 ? -9.511 -2.209 5.580 1.00 53.69 96 ALA A CA 1
ATOM 779 C C . ALA A 1 96 ? -9.524 -2.611 7.075 1.00 53.69 96 ALA A C 1
ATOM 781 O O . ALA A 1 96 ? -10.459 -3.251 7.544 1.00 53.69 96 ALA A O 1
ATOM 782 N N . ASN A 1 97 ? -8.524 -2.140 7.836 1.00 55.59 97 ASN A N 1
ATOM 783 C CA . ASN A 1 97 ? -8.389 -2.278 9.286 1.00 55.59 97 ASN A CA 1
ATOM 784 C C . ASN A 1 97 ? -8.584 -0.948 10.046 1.00 55.59 97 ASN A C 1
ATOM 786 O O . ASN A 1 97 ? -7.987 -0.760 11.109 1.00 55.59 97 ASN A O 1
ATOM 790 N N . ALA A 1 98 ? -9.391 -0.013 9.529 1.00 55.09 98 ALA A N 1
ATOM 791 C CA . ALA A 1 98 ? -9.580 1.321 10.113 1.00 55.09 98 ALA A CA 1
ATOM 792 C C . ALA A 1 98 ? -9.915 1.283 11.613 1.00 55.09 98 ALA A C 1
ATOM 794 O O . ALA A 1 98 ? -9.404 2.100 12.363 1.00 55.09 98 ALA A O 1
ATOM 795 N N . ALA A 1 99 ? -10.680 0.294 12.086 1.00 56.22 99 ALA A N 1
ATOM 796 C CA . ALA A 1 99 ? -10.985 0.141 13.510 1.00 56.22 99 ALA A CA 1
ATOM 797 C C . ALA A 1 99 ? -9.750 -0.164 14.386 1.00 56.22 99 ALA A C 1
ATOM 799 O O . ALA A 1 99 ? -9.674 0.306 15.520 1.00 56.22 99 ALA A O 1
ATOM 800 N N . GLU A 1 100 ? -8.781 -0.936 13.888 1.00 59.44 100 GLU A N 1
ATOM 801 C CA . GLU A 1 100 ? -7.545 -1.253 14.622 1.00 59.44 100 GLU A CA 1
ATOM 802 C C . GLU A 1 100 ? -6.532 -0.107 14.550 1.00 59.44 100 GLU A C 1
ATOM 804 O O . GLU A 1 100 ? -5.863 0.188 15.540 1.00 59.44 100 GLU A O 1
ATOM 809 N N . LEU A 1 101 ? -6.471 0.592 13.415 1.00 57.16 101 LEU A N 1
ATOM 810 C CA . LEU A 1 101 ? -5.622 1.773 13.247 1.00 57.16 101 LEU A CA 1
ATOM 811 C C . LEU A 1 101 ? -6.161 2.981 14.026 1.00 57.16 101 LEU A C 1
ATOM 813 O O . LEU A 1 101 ? -5.389 3.691 14.665 1.00 57.16 101 LEU A O 1
ATOM 817 N N . TRP A 1 102 ? -7.482 3.165 14.093 1.00 52.66 102 TRP A N 1
ATOM 818 C CA . TRP A 1 102 ? -8.107 4.220 14.897 1.00 52.66 102 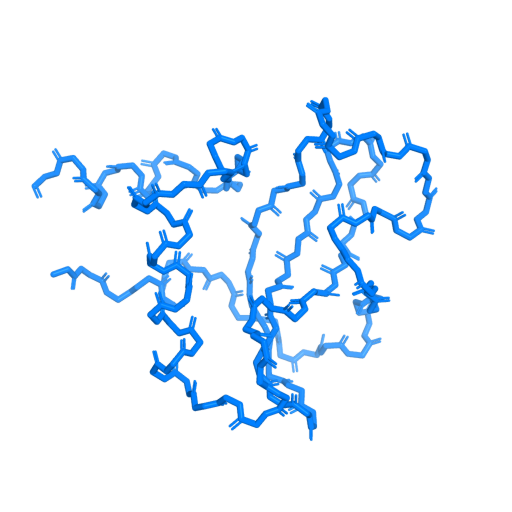TRP A CA 1
ATOM 819 C C . TRP A 1 102 ? -7.813 4.043 16.391 1.00 52.66 102 TRP A C 1
ATOM 821 O O . TRP A 1 102 ? -7.441 4.998 17.067 1.00 52.66 102 TRP A O 1
ATOM 831 N N . LYS A 1 103 ? -7.839 2.797 16.894 1.00 58.62 103 LYS A N 1
ATOM 832 C CA . LYS A 1 103 ? -7.407 2.465 18.267 1.00 58.62 103 LYS A CA 1
ATOM 833 C C . LYS A 1 103 ? -5.944 2.826 18.557 1.00 58.62 103 LYS A C 1
ATOM 835 O O . LYS A 1 103 ? -5.584 2.906 19.731 1.00 58.62 103 LYS A O 1
ATOM 840 N N . MET A 1 104 ? -5.097 2.968 17.534 1.00 58.38 104 MET A N 1
ATOM 841 C CA . MET A 1 104 ? -3.695 3.373 17.684 1.00 58.38 104 MET A CA 1
ATOM 842 C C . MET A 1 104 ? -3.506 4.889 17.706 1.00 58.38 104 MET A C 1
ATOM 844 O O . MET A 1 104 ? -2.548 5.341 18.325 1.00 58.38 104 MET A O 1
ATOM 848 N N . ILE A 1 105 ? -4.396 5.639 17.052 1.00 49.84 105 ILE A N 1
ATOM 849 C CA . ILE A 1 105 ? -4.328 7.102 16.917 1.00 49.84 105 ILE A CA 1
ATOM 850 C C . ILE A 1 105 ? -5.036 7.805 18.087 1.00 49.84 105 ILE A C 1
ATOM 852 O O . ILE A 1 105 ? -4.581 8.846 18.547 1.00 49.84 105 ILE A O 1
ATOM 856 N N . THR A 1 106 ? -6.131 7.241 18.608 1.00 52.47 106 THR A N 1
ATOM 857 C CA . THR A 1 106 ? -6.969 7.891 19.636 1.00 52.47 106 THR A CA 1
ATOM 858 C C . THR A 1 106 ? -6.664 7.460 21.078 1.00 52.47 106 THR A C 1
ATOM 860 O O . THR A 1 106 ? -7.555 7.532 21.929 1.00 52.47 106 THR A O 1
ATOM 863 N N . LYS A 1 107 ? -5.463 6.943 21.363 1.00 46.50 107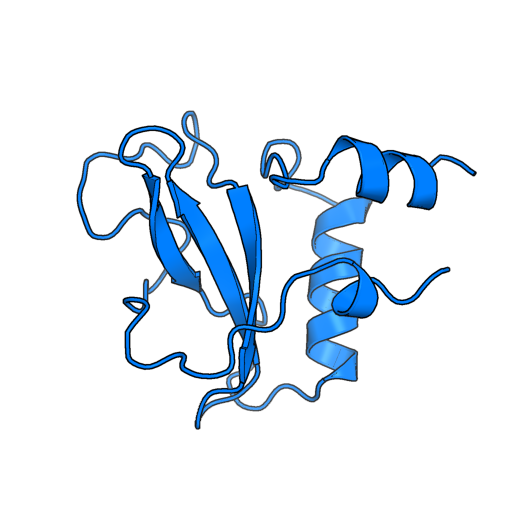 LYS A N 1
ATOM 864 C CA . LYS A 1 107 ? -5.053 6.490 22.704 1.00 46.50 107 LYS A CA 1
ATOM 865 C C . LYS A 1 107 ? -3.788 7.174 23.192 1.00 46.50 107 LYS A C 1
ATOM 867 O O . LYS A 1 107 ? -2.797 7.162 22.434 1.00 46.50 107 LYS A O 1
#